Protein AF-A0A951PEY1-F1 (afdb_monomer_lite)

Organism: NCBI:txid2839662

Secondary structure (DSSP, 8-state):
---------PPPHHHHHHHHHHHHHHHHT-TT--HHHHHHH--HHHHHHHHHHTT--HHHHHHHHHHHHHHHHHHHHHHHHHHHTT--SS-PPPPHHHHHHHHHHHSS--HHHHHHHHHHHHHHHHHHHHTT-

Radius of gyration: 16.99 Å; chains: 1; bounding box: 34×57×37 Å

Sequence (133 aa):
MTQDFEAFTIPSTVDQQTAYAVQEGLIQRSSLQSDWAILNGTKPERFRALSQMNQMPAAEAAQSCALLTRYQAVYRPGLLKLRAEGYRGSCPSPTAAQFQQIAQHLGYLSSAEVELMLKHMAQQLREIWQLRK

pLDDT: mean 78.31, std 19.48, range [37.75, 95.88]

Foldseek 3Di:
DDDDPDDPPDPDPVVVVVVVVVLLVVVLPDPPADLQLLLLSDQLVNLLVLCVVVVHDNVVSVVLSVLSVLLNVLQVVVVVVVVVVPDDDHRDDDDLVSLQSSCVVVVPDDSVRSVVSSSVSSVVSVVSSVVVD

Structure (mmCIF, N/CA/C/O backbone):
data_AF-A0A951PEY1-F1
#
_entry.id   AF-A0A951PEY1-F1
#
loop_
_atom_site.group_PDB
_atom_site.id
_atom_site.type_symbol
_atom_site.label_atom_id
_atom_site.label_alt_id
_atom_site.label_comp_id
_atom_site.label_asym_id
_atom_site.label_entity_id
_atom_site.label_seq_id
_atom_site.pdbx_PDB_ins_code
_atom_site.Cartn_x
_atom_site.Cartn_y
_atom_site.Cartn_z
_atom_site.occupancy
_atom_site.B_iso_or_equiv
_atom_site.auth_seq_id
_atom_site.auth_comp_id
_atom_site.auth_asym_id
_atom_site.auth_atom_id
_atom_site.pdbx_PDB_model_num
ATOM 1 N N . MET A 1 1 ? 15.453 -42.321 19.900 1.00 38.44 1 MET A N 1
ATOM 2 C CA . MET A 1 1 ? 15.336 -41.327 18.814 1.00 38.44 1 MET A CA 1
ATOM 3 C C . MET A 1 1 ? 14.508 -40.178 19.353 1.00 38.44 1 MET A C 1
ATOM 5 O O . MET A 1 1 ? 13.288 -40.244 19.331 1.00 38.44 1 MET A O 1
ATOM 9 N N . THR A 1 2 ? 15.173 -39.213 19.974 1.00 39.34 2 THR A N 1
ATOM 10 C CA . THR A 1 2 ? 14.562 -38.030 20.587 1.00 39.34 2 THR A CA 1
ATOM 11 C C . THR A 1 2 ? 14.532 -36.946 19.514 1.00 39.34 2 THR A C 1
ATOM 13 O O . THR A 1 2 ? 15.575 -36.640 18.947 1.00 39.34 2 THR A O 1
ATOM 16 N N . GLN A 1 3 ? 13.347 -36.449 19.157 1.00 42.22 3 GLN A N 1
ATOM 17 C CA . GLN A 1 3 ? 13.217 -35.315 18.243 1.00 42.22 3 GLN A CA 1
ATOM 18 C C . GLN A 1 3 ? 13.519 -34.032 19.015 1.00 42.22 3 GLN A C 1
ATOM 20 O O . GLN A 1 3 ? 12.765 -33.657 19.913 1.00 42.22 3 GLN A O 1
ATOM 25 N N . ASP A 1 4 ? 14.619 -33.381 18.651 1.00 41.31 4 ASP A N 1
ATOM 26 C CA . ASP A 1 4 ? 14.939 -32.025 19.070 1.00 41.31 4 ASP A CA 1
ATOM 27 C C . ASP A 1 4 ? 13.918 -31.060 18.452 1.00 41.31 4 ASP A C 1
ATOM 29 O O . ASP A 1 4 ? 13.870 -30.851 17.239 1.00 41.31 4 ASP A O 1
ATOM 33 N N . PHE A 1 5 ? 13.057 -30.495 19.296 1.00 41.56 5 PHE A N 1
ATOM 34 C CA . PHE A 1 5 ? 12.267 -29.319 18.956 1.00 41.56 5 PHE A CA 1
ATOM 35 C C . PHE A 1 5 ? 13.212 -28.116 18.993 1.00 41.56 5 PHE A C 1
ATOM 37 O O . PHE A 1 5 ? 13.508 -27.587 20.065 1.00 41.56 5 PHE A O 1
ATOM 44 N N . GLU A 1 6 ? 13.707 -27.697 17.827 1.00 39.59 6 GLU A N 1
ATOM 45 C CA . GLU A 1 6 ? 14.405 -26.420 17.703 1.00 39.59 6 GLU A CA 1
ATOM 46 C C . GLU A 1 6 ? 13.494 -25.301 18.215 1.00 39.59 6 GLU A C 1
ATOM 48 O O . GLU A 1 6 ? 12.371 -25.096 17.744 1.00 39.59 6 GLU A O 1
ATOM 53 N N . ALA A 1 7 ? 13.982 -24.605 19.240 1.00 38.78 7 ALA A N 1
ATOM 54 C CA . ALA A 1 7 ? 13.316 -23.476 19.850 1.00 38.78 7 ALA A CA 1
ATOM 55 C C . ALA A 1 7 ? 13.050 -22.409 18.783 1.00 38.78 7 ALA A C 1
ATOM 57 O O . ALA A 1 7 ? 13.971 -21.793 18.244 1.00 38.78 7 ALA A O 1
ATOM 58 N N . PHE A 1 8 ? 11.771 -22.173 18.495 1.00 37.75 8 PHE A N 1
ATOM 59 C CA . PHE A 1 8 ? 11.324 -21.002 17.757 1.00 37.75 8 PHE A CA 1
ATOM 60 C C . PHE A 1 8 ? 11.582 -19.780 18.645 1.00 37.75 8 PHE A C 1
ATOM 62 O O . PHE A 1 8 ? 10.737 -19.375 19.444 1.00 37.75 8 PHE A O 1
ATOM 69 N N . THR A 1 9 ? 12.801 -19.249 18.576 1.00 40.72 9 THR A N 1
ATOM 70 C CA . THR A 1 9 ? 13.216 -18.054 19.306 1.00 40.72 9 THR A CA 1
ATOM 71 C C . THR A 1 9 ? 12.377 -16.882 18.813 1.00 40.72 9 THR A C 1
ATOM 73 O O . THR A 1 9 ? 12.630 -16.314 17.751 1.00 40.72 9 THR A O 1
ATOM 76 N N . ILE A 1 10 ? 11.342 -16.537 19.580 1.00 45.62 10 ILE A N 1
ATOM 77 C CA . ILE A 1 10 ? 10.588 -15.300 19.399 1.00 45.62 10 ILE A CA 1
ATOM 78 C C . ILE A 1 10 ? 11.583 -14.156 19.648 1.00 45.62 10 ILE A C 1
ATOM 80 O O . ILE A 1 10 ? 12.179 -14.116 20.728 1.00 45.62 10 ILE A O 1
ATOM 84 N N . PRO A 1 11 ? 11.820 -13.251 18.681 1.00 42.22 11 PRO A N 1
ATOM 85 C CA . PRO A 1 11 ? 12.757 -12.156 18.878 1.00 42.22 11 PRO A CA 1
ATOM 86 C C . PRO A 1 11 ? 12.313 -11.294 20.063 1.00 42.22 11 PRO A C 1
ATOM 88 O O . PRO A 1 11 ? 11.133 -10.970 20.207 1.00 42.22 11 PRO A O 1
ATOM 91 N N . SER A 1 12 ? 13.280 -10.950 20.914 1.00 50.88 12 SER A N 1
ATOM 92 C CA . SER A 1 12 ? 13.088 -10.151 22.122 1.00 50.88 12 SER A CA 1
ATOM 93 C C . SER A 1 12 ? 12.377 -8.831 21.808 1.00 50.88 12 SER A C 1
ATOM 95 O O . SER A 1 12 ? 12.684 -8.159 20.821 1.00 50.88 12 SER A O 1
ATOM 97 N N . THR A 1 13 ? 11.456 -8.421 22.683 1.00 48.66 13 THR A N 1
ATOM 98 C CA . THR A 1 13 ? 10.695 -7.161 22.607 1.00 48.66 13 THR A CA 1
ATOM 99 C C . THR A 1 13 ? 11.596 -5.935 22.384 1.00 48.66 13 THR A C 1
ATOM 101 O O . THR A 1 13 ? 11.199 -4.981 21.715 1.00 48.66 13 THR A O 1
ATOM 104 N N . VAL A 1 14 ? 12.844 -5.988 22.863 1.00 48.06 14 VAL A N 1
ATOM 105 C CA . VAL A 1 14 ? 13.854 -4.927 22.711 1.00 48.06 14 VAL A CA 1
ATOM 106 C C . VAL A 1 14 ? 14.340 -4.778 21.260 1.00 48.06 14 VAL A C 1
ATOM 108 O O . VAL A 1 14 ? 14.498 -3.652 20.778 1.00 48.06 14 VAL A O 1
ATOM 111 N N . ASP A 1 15 ? 14.501 -5.880 20.520 1.00 49.78 15 ASP A N 1
ATOM 112 C CA . ASP A 1 15 ? 14.899 -5.849 19.102 1.00 49.78 15 ASP A CA 1
ATOM 113 C C . ASP A 1 15 ? 13.774 -5.296 18.225 1.00 49.78 15 ASP A C 1
ATOM 115 O O . ASP A 1 15 ? 14.008 -4.534 17.282 1.00 49.78 15 ASP A O 1
ATOM 119 N N . GLN A 1 16 ? 12.528 -5.617 18.581 1.00 47.72 16 GLN A N 1
ATOM 120 C CA . GLN A 1 16 ? 11.354 -5.053 17.928 1.00 47.72 16 GLN A CA 1
ATOM 121 C C . GLN A 1 16 ? 11.263 -3.542 18.172 1.00 47.72 16 GLN A C 1
ATOM 123 O O . GLN A 1 16 ? 11.146 -2.784 17.211 1.00 47.72 16 GLN A O 1
ATOM 128 N N . GLN A 1 17 ? 11.388 -3.078 19.419 1.00 42.34 17 GLN A N 1
ATOM 129 C CA . GLN A 1 17 ? 11.342 -1.649 19.759 1.00 42.34 17 GLN A CA 1
ATOM 130 C C . GLN A 1 17 ? 12.452 -0.834 19.091 1.00 42.34 17 GLN A C 1
ATOM 132 O O . GLN A 1 17 ? 12.187 0.261 18.593 1.00 42.34 17 GLN A O 1
ATOM 137 N N . THR A 1 18 ? 13.663 -1.382 18.995 1.00 43.25 18 THR A N 1
ATOM 138 C CA . THR A 1 18 ? 14.789 -0.709 18.330 1.00 43.25 18 THR A CA 1
ATOM 139 C C . THR A 1 18 ? 14.582 -0.646 16.814 1.00 43.25 18 THR A C 1
ATOM 141 O O . THR A 1 18 ? 14.761 0.410 16.204 1.00 43.25 18 THR A O 1
ATOM 144 N N . ALA A 1 19 ? 14.103 -1.731 16.192 1.00 48.84 19 ALA A N 1
ATOM 145 C CA . ALA A 1 19 ? 13.731 -1.729 14.777 1.00 48.84 19 ALA A CA 1
ATOM 146 C C . ALA A 1 19 ? 12.578 -0.754 14.482 1.00 48.84 19 ALA A C 1
ATOM 148 O O . ALA A 1 19 ? 12.587 -0.083 13.447 1.00 48.84 19 ALA A O 1
ATOM 149 N N . TYR A 1 20 ? 11.606 -0.638 15.393 1.00 47.91 20 TYR A N 1
ATOM 150 C CA . TYR A 1 20 ? 10.525 0.336 15.288 1.00 47.91 20 TYR A CA 1
ATOM 151 C C . TYR A 1 20 ? 11.049 1.770 15.402 1.00 47.91 20 TYR A C 1
ATOM 153 O O . TYR A 1 20 ? 10.701 2.577 14.545 1.00 47.91 20 TYR A O 1
ATOM 161 N N . ALA A 1 21 ? 11.938 2.073 16.353 1.00 47.78 21 ALA A N 1
ATOM 162 C CA . ALA A 1 21 ? 12.528 3.403 16.541 1.00 47.78 21 ALA A CA 1
ATOM 163 C C . ALA A 1 21 ? 13.393 3.861 15.350 1.00 47.78 21 ALA A C 1
ATOM 165 O O . ALA A 1 21 ? 13.284 5.003 14.902 1.00 47.78 21 ALA A O 1
ATOM 166 N N . VAL A 1 22 ? 14.195 2.967 14.760 1.00 54.81 22 VAL A N 1
ATOM 167 C CA . VAL A 1 22 ? 14.968 3.263 13.535 1.00 54.81 22 VAL A CA 1
ATOM 168 C C . VAL A 1 22 ? 14.035 3.561 12.356 1.00 54.81 22 VAL A C 1
ATOM 170 O O . VAL A 1 22 ? 14.266 4.484 11.572 1.00 54.81 22 VAL A O 1
ATOM 173 N N . GLN A 1 23 ? 12.934 2.816 12.252 1.00 52.16 23 GLN A N 1
ATOM 174 C CA . GLN A 1 23 ? 11.917 3.026 11.227 1.00 52.16 23 GLN A CA 1
ATOM 175 C C . GLN A 1 23 ? 11.063 4.277 11.504 1.00 52.16 23 GLN A C 1
ATOM 177 O O . GLN A 1 23 ? 10.545 4.870 10.563 1.00 52.16 23 GLN A O 1
ATOM 182 N N . GLU A 1 24 ? 10.901 4.707 12.761 1.00 50.81 24 GLU A N 1
ATOM 183 C CA . GLU A 1 24 ? 10.314 6.004 13.128 1.00 50.81 24 GLU A CA 1
ATOM 184 C C . GLU A 1 24 ? 11.227 7.151 12.681 1.00 50.81 24 GLU A C 1
ATOM 186 O O . GLU A 1 24 ? 10.752 8.061 12.012 1.00 50.81 24 GLU A O 1
ATOM 191 N N . GLY A 1 25 ? 12.539 7.070 12.929 1.00 49.34 25 GLY A N 1
ATOM 192 C CA . GLY A 1 25 ? 13.500 8.103 12.520 1.00 49.34 25 GLY A CA 1
ATOM 193 C C . GLY A 1 25 ? 13.637 8.282 10.999 1.00 49.34 25 GLY A C 1
ATOM 194 O O . GLY A 1 25 ? 13.836 9.401 10.522 1.00 49.34 25 GLY A O 1
ATOM 195 N N . LEU A 1 26 ? 13.482 7.204 10.220 1.00 50.69 26 LE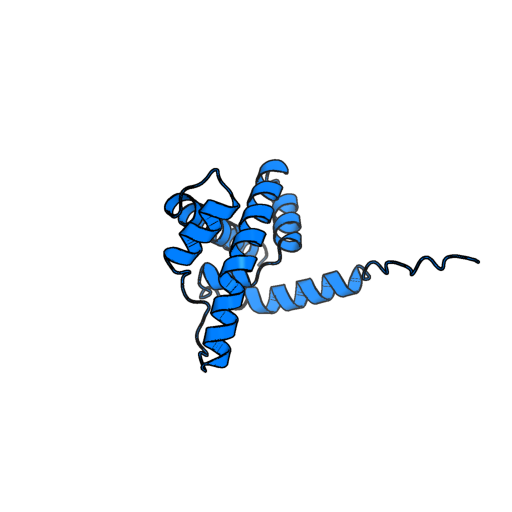U A N 1
ATOM 196 C CA . LEU A 1 26 ? 13.474 7.237 8.747 1.00 50.69 26 LEU A CA 1
ATOM 197 C C . LEU A 1 26 ? 12.177 7.812 8.157 1.00 50.69 26 LEU A C 1
ATOM 199 O O . LEU A 1 26 ? 12.188 8.381 7.066 1.00 50.69 26 LEU A O 1
ATOM 203 N N . ILE A 1 27 ? 11.060 7.667 8.867 1.00 52.41 27 ILE A N 1
ATOM 204 C CA . ILE A 1 27 ? 9.733 8.084 8.402 1.00 52.41 27 ILE A CA 1
ATOM 205 C C . ILE A 1 27 ? 9.384 9.500 8.889 1.00 52.41 27 ILE A C 1
ATOM 207 O O . ILE A 1 27 ? 8.862 10.305 8.120 1.00 52.41 27 ILE A O 1
ATOM 211 N N . GLN A 1 28 ? 9.753 9.860 10.123 1.00 47.56 28 GLN A N 1
ATOM 212 C CA . GLN A 1 28 ? 9.512 11.184 10.714 1.00 47.56 28 GLN A CA 1
ATOM 213 C C . GLN A 1 28 ? 10.271 12.318 10.000 1.00 47.56 28 GLN A C 1
ATOM 215 O O . GLN A 1 28 ? 9.898 13.486 10.130 1.00 47.56 28 GLN A O 1
ATOM 220 N N . ARG A 1 29 ? 11.315 12.000 9.221 1.00 46.25 29 ARG A N 1
ATOM 221 C CA . ARG A 1 29 ? 12.167 12.990 8.542 1.00 46.25 29 ARG A CA 1
ATOM 222 C C . ARG A 1 29 ? 11.653 13.509 7.200 1.00 46.25 29 ARG A C 1
ATOM 224 O O . ARG A 1 29 ? 12.290 14.400 6.648 1.00 46.25 29 ARG A O 1
ATOM 231 N N . SER A 1 30 ? 10.526 13.038 6.661 1.00 43.44 30 SER A N 1
ATOM 232 C CA . SER A 1 30 ? 10.039 13.609 5.399 1.00 43.44 30 SER A CA 1
ATOM 233 C C . SER A 1 30 ? 8.521 13.665 5.292 1.00 43.44 30 SER A C 1
ATOM 235 O O . SER A 1 30 ? 7.869 12.708 4.880 1.00 43.44 30 SER A O 1
ATOM 237 N N . SER A 1 31 ? 7.985 14.866 5.467 1.00 48.88 31 SER A N 1
ATOM 238 C CA . SER A 1 31 ? 6.710 15.306 4.886 1.00 48.88 31 SER A CA 1
ATOM 239 C C . SER A 1 31 ? 6.669 15.231 3.341 1.00 48.88 31 SER A C 1
ATOM 241 O O . SER A 1 31 ? 5.678 15.624 2.741 1.00 48.88 31 SER A O 1
ATOM 243 N N . LEU A 1 32 ? 7.725 14.713 2.696 1.00 59.03 32 LEU A N 1
ATOM 244 C CA . LEU A 1 32 ? 7.914 14.593 1.245 1.00 59.03 32 LEU A CA 1
ATOM 245 C C . LEU A 1 32 ? 7.874 13.139 0.729 1.00 59.03 32 LEU A C 1
ATOM 247 O O . LEU A 1 32 ? 8.166 12.893 -0.441 1.00 59.03 32 LEU A O 1
ATOM 251 N N . GLN A 1 33 ? 7.563 12.151 1.574 1.00 72.56 33 GLN A N 1
ATOM 252 C CA . GLN A 1 33 ? 7.480 10.759 1.123 1.00 72.56 33 GLN A CA 1
ATOM 253 C C . GLN A 1 33 ? 6.206 10.511 0.294 1.00 72.56 33 GLN A C 1
ATOM 255 O O . GLN A 1 33 ? 5.089 10.824 0.722 1.00 72.56 33 GLN A O 1
ATOM 260 N N . SER A 1 34 ? 6.383 9.910 -0.889 1.00 87.56 34 SER A N 1
ATOM 261 C CA . SER A 1 34 ? 5.274 9.446 -1.732 1.00 87.56 34 SER A CA 1
ATOM 262 C C . SER A 1 34 ? 4.434 8.397 -0.996 1.00 87.56 34 SER A C 1
ATOM 264 O O . SER A 1 34 ? 4.954 7.694 -0.125 1.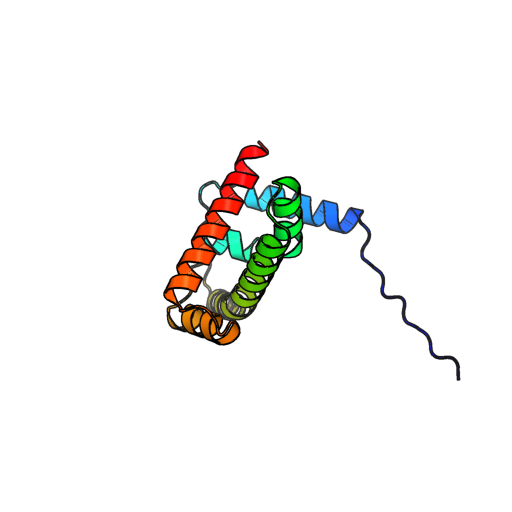00 87.56 34 SER A O 1
ATOM 266 N N . ASP A 1 35 ? 3.157 8.246 -1.370 1.00 90.56 35 ASP A N 1
ATOM 267 C CA . ASP A 1 35 ? 2.267 7.204 -0.816 1.00 90.56 35 ASP A CA 1
ATOM 268 C C . ASP A 1 35 ? 2.950 5.829 -0.840 1.00 90.56 35 ASP A C 1
ATOM 270 O O . ASP A 1 35 ? 2.948 5.071 0.127 1.00 90.56 35 ASP A O 1
ATOM 274 N N . TRP A 1 36 ? 3.641 5.549 -1.940 1.00 91.81 36 TRP A N 1
ATOM 275 C CA . TRP A 1 36 ? 4.316 4.284 -2.191 1.00 91.81 36 TRP A CA 1
ATOM 276 C C . TRP A 1 36 ? 5.526 4.067 -1.289 1.00 91.81 36 TRP A C 1
ATOM 278 O O . TRP A 1 36 ? 5.762 2.939 -0.854 1.00 91.81 36 TRP A O 1
ATOM 288 N N . ALA A 1 37 ? 6.273 5.128 -0.969 1.00 88.19 37 ALA A N 1
ATOM 289 C CA . ALA A 1 37 ? 7.386 5.056 -0.029 1.00 88.19 37 ALA A CA 1
ATOM 290 C C . ALA A 1 37 ? 6.890 4.765 1.392 1.00 88.19 37 ALA A C 1
ATOM 292 O O . ALA A 1 37 ? 7.458 3.907 2.067 1.00 88.19 37 ALA A O 1
ATOM 293 N N . ILE A 1 38 ? 5.784 5.396 1.795 1.00 89.50 38 ILE A N 1
ATOM 294 C CA . ILE A 1 38 ? 5.123 5.169 3.087 1.00 89.50 38 ILE A CA 1
ATOM 295 C C . ILE A 1 38 ? 4.663 3.718 3.208 1.00 89.50 38 ILE A C 1
ATOM 297 O O . ILE A 1 38 ? 5.029 3.020 4.157 1.00 89.50 38 ILE A O 1
ATOM 301 N N . LEU A 1 39 ? 3.909 3.231 2.222 1.00 91.81 39 LEU A N 1
ATOM 302 C CA . LEU A 1 39 ? 3.386 1.866 2.221 1.00 91.81 39 LEU A CA 1
ATOM 303 C C . LEU A 1 39 ? 4.513 0.831 2.153 1.00 91.81 39 LEU A C 1
ATOM 305 O O . LEU A 1 39 ? 4.487 -0.169 2.864 1.00 91.81 39 LEU A O 1
ATOM 309 N N . ASN A 1 40 ? 5.540 1.058 1.331 1.00 90.19 40 ASN A N 1
ATOM 310 C CA . ASN A 1 40 ? 6.669 0.136 1.225 1.00 90.19 40 ASN A CA 1
ATOM 311 C C . ASN A 1 40 ? 7.558 0.146 2.481 1.00 90.19 40 ASN A C 1
ATOM 313 O O . ASN A 1 40 ? 8.132 -0.884 2.841 1.00 90.19 40 ASN A O 1
ATOM 317 N N . GLY A 1 41 ? 7.664 1.297 3.145 1.00 87.12 41 GLY A N 1
ATOM 318 C CA . GLY A 1 41 ? 8.386 1.478 4.399 1.00 87.12 41 GLY A CA 1
ATOM 319 C C . GLY A 1 41 ? 7.617 1.004 5.629 1.00 87.12 41 GLY A C 1
ATOM 320 O O . GLY A 1 41 ? 8.210 0.908 6.698 1.00 87.12 41 GLY A O 1
ATOM 321 N N . THR A 1 42 ? 6.328 0.677 5.515 1.00 89.38 42 THR A N 1
ATOM 322 C CA . THR A 1 42 ? 5.495 0.248 6.646 1.00 89.38 42 THR A CA 1
ATOM 323 C C . THR A 1 42 ? 5.426 -1.272 6.733 1.00 89.38 42 THR A C 1
ATOM 325 O O . THR A 1 42 ? 5.097 -1.952 5.766 1.00 89.38 42 THR A O 1
ATOM 328 N N . LYS A 1 43 ? 5.718 -1.838 7.908 1.00 88.88 43 LYS A N 1
ATOM 329 C CA . LYS A 1 43 ? 5.513 -3.275 8.161 1.00 88.88 43 LYS A CA 1
ATOM 330 C C . LYS A 1 43 ? 4.041 -3.526 8.529 1.00 88.88 43 LYS A C 1
ATOM 332 O O . LYS A 1 43 ? 3.510 -2.731 9.306 1.00 88.88 43 LYS A O 1
ATOM 337 N N . PRO A 1 44 ? 3.399 -4.621 8.077 1.00 88.50 44 PRO A N 1
ATOM 338 C CA . PRO A 1 44 ? 2.021 -4.948 8.469 1.00 88.50 44 PRO A CA 1
ATOM 339 C C . PRO A 1 44 ? 1.808 -5.017 9.989 1.00 88.50 44 PRO A C 1
ATOM 341 O O . PRO A 1 44 ? 0.810 -4.523 10.500 1.00 88.50 44 PRO A O 1
ATOM 344 N N . GLU A 1 45 ? 2.777 -5.546 10.738 1.00 86.25 45 GLU A N 1
ATOM 345 C CA . GLU A 1 45 ? 2.736 -5.569 12.210 1.00 86.25 45 GLU A CA 1
ATOM 346 C C . GLU A 1 45 ? 2.696 -4.161 12.812 1.00 86.25 45 GLU A C 1
ATOM 348 O O . GLU A 1 45 ? 1.911 -3.891 13.721 1.00 86.25 45 GLU A O 1
ATOM 353 N N . ARG A 1 46 ? 3.485 -3.235 12.247 1.00 84.62 46 ARG A N 1
ATOM 354 C CA . ARG A 1 46 ? 3.482 -1.830 12.662 1.00 84.62 46 ARG A CA 1
ATOM 355 C C . ARG A 1 46 ? 2.149 -1.172 12.348 1.00 84.62 46 ARG A C 1
ATOM 357 O O . ARG A 1 46 ? 1.620 -0.471 13.199 1.00 84.62 46 ARG A O 1
ATOM 364 N N . PHE A 1 47 ? 1.612 -1.404 11.150 1.00 86.75 47 PHE A N 1
ATOM 365 C CA . PHE A 1 47 ? 0.294 -0.898 10.776 1.00 86.75 47 PHE A CA 1
ATOM 366 C C . PHE A 1 47 ? -0.758 -1.368 11.785 1.00 86.75 47 PHE A C 1
ATOM 368 O O . PHE A 1 47 ? -1.457 -0.542 12.353 1.00 86.75 47 PHE A O 1
ATOM 375 N N . ARG A 1 48 ? -0.786 -2.666 12.116 1.00 87.06 48 ARG A N 1
ATOM 376 C CA . ARG A 1 48 ? -1.706 -3.223 13.118 1.00 87.06 48 ARG A CA 1
ATOM 377 C C . ARG A 1 48 ? -1.569 -2.552 14.486 1.00 87.06 48 ARG A C 1
ATOM 379 O O . ARG A 1 48 ? -2.583 -2.182 15.070 1.00 87.06 48 ARG A O 1
ATOM 386 N N . ALA A 1 49 ? -0.346 -2.386 14.986 1.00 84.94 49 ALA A N 1
ATOM 387 C CA . ALA A 1 49 ? -0.104 -1.732 16.272 1.00 84.94 49 ALA A CA 1
ATOM 388 C C . ALA A 1 49 ? -0.575 -0.266 16.263 1.00 84.94 49 ALA A C 1
ATOM 390 O O . ALA A 1 49 ? -1.239 0.186 17.192 1.00 84.94 49 ALA A O 1
ATOM 391 N N . LEU A 1 50 ? -0.290 0.467 15.182 1.00 82.56 50 LEU A N 1
ATOM 392 C CA . LEU A 1 50 ? -0.755 1.841 14.998 1.00 82.56 50 LEU A CA 1
ATOM 393 C C . LEU A 1 50 ? -2.285 1.912 14.924 1.00 82.56 50 LEU A C 1
ATOM 395 O O . LEU A 1 50 ? -2.883 2.749 15.592 1.00 82.56 50 LEU A O 1
ATOM 399 N N . SER A 1 51 ? -2.926 1.020 14.176 1.00 84.44 51 SER A N 1
ATOM 400 C CA . SER A 1 51 ? -4.384 0.931 14.079 1.00 84.44 51 SER A CA 1
ATOM 401 C C . SER A 1 51 ? -5.041 0.661 15.433 1.00 84.44 51 SER A C 1
ATOM 403 O O . SER A 1 51 ? -6.014 1.324 15.776 1.00 84.44 51 SER A O 1
ATOM 405 N N . GLN A 1 52 ? -4.482 -0.250 16.237 1.00 83.50 52 GLN A N 1
ATOM 406 C CA . GLN A 1 52 ? -4.979 -0.539 17.589 1.00 83.50 52 GLN A CA 1
ATOM 407 C C . GLN A 1 52 ? -4.900 0.688 18.502 1.00 83.50 52 GLN A C 1
ATOM 409 O O . GLN A 1 52 ? -5.856 0.996 19.209 1.00 83.50 52 GLN A O 1
ATOM 414 N N . MET A 1 53 ? -3.784 1.421 18.458 1.00 82.00 53 MET A N 1
ATOM 415 C CA . MET A 1 53 ? -3.602 2.629 19.269 1.00 82.00 53 MET A CA 1
ATOM 416 C C . MET A 1 53 ? -4.551 3.768 18.873 1.00 82.00 53 MET A C 1
ATOM 418 O O . MET A 1 53 ? -4.885 4.592 19.717 1.00 82.00 53 MET A O 1
ATOM 422 N N . ASN A 1 54 ? -5.005 3.801 17.618 1.00 81.25 54 ASN A N 1
ATOM 423 C CA . ASN A 1 54 ? -5.955 4.793 17.109 1.00 81.25 54 ASN A CA 1
ATOM 424 C C . ASN A 1 54 ? -7.405 4.278 17.079 1.00 81.25 54 ASN A C 1
ATOM 426 O O . ASN A 1 54 ? -8.229 4.825 16.356 1.00 81.25 54 ASN A O 1
ATOM 430 N N . GLN A 1 55 ? -7.718 3.225 17.847 1.00 84.69 55 GLN A N 1
ATOM 431 C CA . GLN A 1 55 ? -9.071 2.663 17.988 1.00 84.69 55 GLN A CA 1
ATOM 432 C C . GLN A 1 55 ? -9.722 2.218 16.666 1.00 84.69 55 GLN A C 1
ATOM 434 O O . GLN A 1 55 ? -10.945 2.127 16.562 1.00 84.69 55 GLN A O 1
ATOM 439 N N . MET A 1 56 ? -8.916 1.898 15.653 1.00 84.88 56 MET A N 1
ATOM 440 C CA . MET A 1 56 ? -9.422 1.384 14.387 1.00 84.88 56 MET A CA 1
ATOM 441 C C . MET A 1 56 ? -10.008 -0.024 14.592 1.00 84.88 56 MET A C 1
ATOM 443 O O . MET A 1 56 ? -9.392 -0.840 15.294 1.00 84.88 56 MET A O 1
ATOM 447 N N . PRO A 1 57 ? -11.155 -0.359 13.974 1.00 89.50 57 PRO A N 1
ATOM 448 C CA . PRO A 1 57 ? -11.759 -1.679 14.105 1.00 89.50 57 PRO A CA 1
ATOM 449 C C . PRO A 1 57 ? -10.782 -2.804 13.739 1.00 89.50 57 PRO A C 1
ATOM 451 O O . PRO A 1 57 ? -10.113 -2.765 12.706 1.00 89.50 57 PRO A O 1
ATOM 454 N N . ALA A 1 58 ? -10.727 -3.858 14.559 1.00 86.12 58 ALA A N 1
ATOM 455 C CA . ALA A 1 58 ? -9.782 -4.961 14.359 1.00 86.12 58 ALA A CA 1
ATOM 456 C C . ALA A 1 58 ? -9.953 -5.664 12.998 1.00 86.12 58 ALA A C 1
ATOM 458 O O . ALA A 1 58 ? -8.966 -6.076 12.386 1.00 86.12 58 ALA A O 1
ATOM 459 N N . ALA A 1 59 ? -11.193 -5.769 12.509 1.00 87.50 59 ALA A N 1
ATOM 460 C CA . ALA A 1 59 ? -11.497 -6.332 11.195 1.00 87.50 59 ALA A CA 1
ATOM 461 C C . ALA A 1 59 ? -10.915 -5.476 10.057 1.00 87.50 59 ALA A C 1
ATOM 463 O O . ALA A 1 59 ? -10.278 -6.009 9.150 1.00 87.50 59 ALA A O 1
ATOM 464 N N . GLU A 1 60 ? -11.058 -4.154 10.145 1.00 87.25 60 GLU A N 1
ATOM 465 C CA . GLU A 1 60 ? -10.495 -3.207 9.179 1.00 87.25 60 GLU A CA 1
ATOM 466 C C . GLU A 1 60 ? -8.960 -3.231 9.222 1.00 87.25 60 GLU A C 1
ATOM 468 O O . GLU A 1 60 ? -8.301 -3.304 8.188 1.00 87.25 60 GLU A O 1
ATOM 473 N N . ALA A 1 61 ? -8.368 -3.297 10.420 1.00 87.44 61 ALA A N 1
ATOM 474 C CA . ALA A 1 61 ? -6.922 -3.446 10.583 1.00 87.44 61 ALA A CA 1
ATOM 475 C C . ALA A 1 61 ? -6.396 -4.735 9.942 1.00 87.44 61 ALA A C 1
ATOM 477 O O . ALA A 1 61 ? -5.340 -4.732 9.307 1.00 87.44 61 ALA A O 1
ATOM 478 N N . ALA A 1 62 ? -7.129 -5.840 10.080 1.00 89.94 62 ALA A N 1
ATOM 479 C CA . ALA A 1 62 ? -6.771 -7.105 9.455 1.00 89.94 62 ALA A CA 1
ATOM 480 C C . ALA A 1 62 ? -6.849 -7.031 7.921 1.00 89.94 62 ALA A C 1
ATOM 482 O O . ALA A 1 62 ? -5.905 -7.461 7.252 1.00 89.94 62 ALA A O 1
ATOM 483 N N . GLN A 1 63 ? -7.921 -6.450 7.374 1.00 89.69 63 GLN A N 1
ATOM 484 C CA . GLN A 1 63 ? -8.094 -6.258 5.930 1.00 89.69 63 GLN A CA 1
ATOM 485 C C . GLN A 1 63 ? -6.990 -5.372 5.343 1.00 89.69 63 GLN A C 1
ATOM 487 O O . GLN A 1 63 ? -6.345 -5.755 4.367 1.00 89.69 63 GLN A O 1
ATOM 492 N N . SER A 1 64 ? -6.695 -4.244 5.984 1.00 90.44 64 SER A N 1
ATOM 493 C CA . SER A 1 64 ? -5.626 -3.334 5.571 1.00 90.44 64 SER A CA 1
ATOM 494 C C . SER A 1 64 ? -4.245 -3.995 5.651 1.00 90.44 64 SER A C 1
ATOM 496 O O . SER A 1 64 ? -3.449 -3.885 4.720 1.00 90.44 64 SER A O 1
ATOM 498 N N . CYS A 1 65 ? -3.957 -4.784 6.692 1.00 92.12 65 CYS A N 1
ATOM 499 C CA . CYS A 1 65 ? -2.720 -5.573 6.755 1.00 92.12 65 CYS A CA 1
ATOM 500 C C . CYS A 1 65 ? -2.611 -6.607 5.623 1.00 92.12 65 CYS A C 1
ATOM 502 O O . CYS A 1 65 ? -1.520 -6.807 5.076 1.00 92.12 65 CYS A O 1
ATOM 504 N N . ALA A 1 66 ? -3.718 -7.266 5.268 1.00 92.25 66 ALA A N 1
ATOM 505 C CA . ALA A 1 66 ? -3.752 -8.211 4.158 1.00 92.25 66 ALA A CA 1
ATOM 506 C C . ALA A 1 66 ? -3.491 -7.496 2.823 1.00 92.25 66 ALA A C 1
ATOM 508 O O . ALA A 1 66 ? -2.616 -7.924 2.066 1.00 92.25 66 ALA A O 1
ATOM 509 N N . LEU A 1 67 ? -4.164 -6.366 2.578 1.00 93.81 67 LEU A N 1
ATOM 510 C CA . LEU A 1 67 ? -3.952 -5.523 1.401 1.00 93.81 67 LEU A CA 1
ATOM 511 C C . LEU A 1 67 ? -2.492 -5.057 1.298 1.00 93.81 67 LEU A C 1
ATOM 513 O O . LEU A 1 67 ? -1.861 -5.239 0.256 1.00 93.81 67 LEU A O 1
ATOM 517 N N . LEU A 1 68 ? -1.917 -4.546 2.392 1.00 94.69 68 LEU A N 1
ATOM 518 C CA . LEU A 1 68 ? -0.522 -4.101 2.442 1.00 94.69 68 LEU A CA 1
ATOM 519 C C . LEU A 1 68 ? 0.454 -5.233 2.109 1.00 94.69 68 LEU A C 1
ATOM 521 O O . LEU A 1 68 ? 1.392 -5.042 1.335 1.00 94.69 68 LEU A O 1
ATOM 525 N N . THR A 1 69 ? 0.214 -6.423 2.660 1.00 94.38 69 THR A N 1
ATOM 526 C CA . THR A 1 69 ? 1.036 -7.610 2.398 1.00 94.38 69 THR A CA 1
ATOM 527 C C . THR A 1 69 ? 0.999 -7.991 0.918 1.00 94.38 69 THR A C 1
ATOM 529 O O . THR A 1 69 ? 2.048 -8.217 0.310 1.00 94.38 69 THR A O 1
ATOM 532 N N . ARG A 1 70 ? -0.193 -8.024 0.304 1.00 94.88 70 ARG A N 1
ATOM 533 C CA . ARG A 1 70 ? -0.350 -8.351 -1.124 1.00 94.88 70 ARG A CA 1
ATOM 534 C C . ARG A 1 70 ? 0.294 -7.303 -2.024 1.00 94.88 70 ARG A C 1
ATOM 536 O O . ARG A 1 70 ? 1.010 -7.669 -2.954 1.00 94.88 70 ARG A O 1
ATOM 543 N N . TYR A 1 71 ? 0.102 -6.026 -1.708 1.00 95.88 71 TYR A N 1
ATOM 544 C CA . TYR A 1 71 ? 0.762 -4.919 -2.390 1.00 95.88 71 TYR A CA 1
ATOM 545 C C . TYR A 1 71 ? 2.288 -5.073 -2.369 1.00 95.88 71 TYR A C 1
ATOM 547 O O . TYR A 1 71 ? 2.925 -5.055 -3.422 1.00 95.88 71 TYR A O 1
ATOM 555 N N . GLN A 1 72 ? 2.885 -5.289 -1.194 1.00 94.50 72 GLN A N 1
ATOM 556 C CA . GLN A 1 72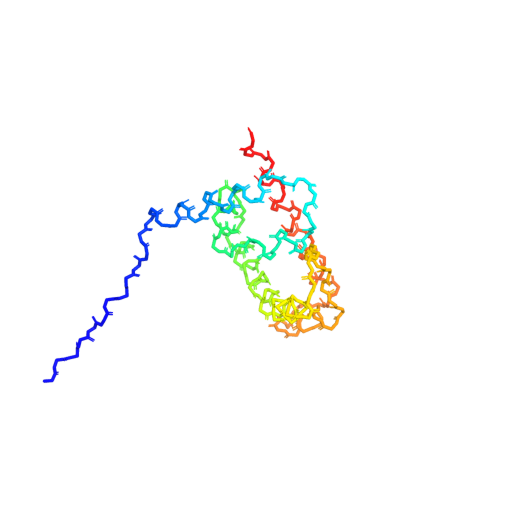 ? 4.340 -5.400 -1.057 1.00 94.50 72 GLN A CA 1
ATOM 557 C C . GLN A 1 72 ? 4.907 -6.615 -1.795 1.00 94.50 72 GLN A C 1
ATOM 559 O O . GLN A 1 72 ? 5.982 -6.507 -2.386 1.00 94.50 72 GLN A O 1
ATOM 564 N N . ALA A 1 73 ? 4.185 -7.739 -1.802 1.00 94.88 73 ALA A N 1
ATOM 565 C CA . ALA A 1 73 ? 4.587 -8.944 -2.523 1.00 94.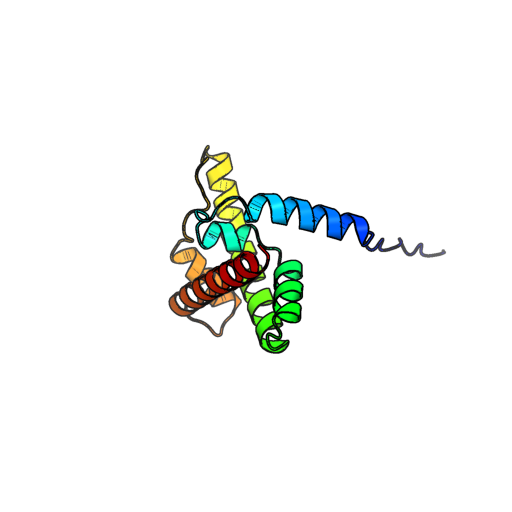88 73 ALA A CA 1
ATOM 566 C C . ALA A 1 73 ? 4.676 -8.723 -4.044 1.00 94.88 73 ALA A C 1
ATOM 568 O O . ALA A 1 73 ? 5.571 -9.265 -4.686 1.00 94.88 73 ALA A O 1
ATOM 569 N N . VAL A 1 74 ? 3.787 -7.903 -4.614 1.00 95.19 74 VAL A N 1
ATOM 570 C CA . VAL A 1 74 ? 3.774 -7.583 -6.053 1.00 95.19 74 VAL A CA 1
ATOM 571 C C . VAL A 1 74 ? 4.735 -6.439 -6.396 1.00 95.19 74 VAL A C 1
ATOM 573 O O . VAL A 1 74 ? 5.443 -6.481 -7.404 1.00 95.19 74 VAL A O 1
ATOM 576 N N . TYR A 1 75 ? 4.784 -5.405 -5.559 1.00 94.88 75 TYR A N 1
ATOM 577 C CA . TYR A 1 75 ? 5.519 -4.176 -5.847 1.00 94.88 75 TYR A CA 1
ATOM 578 C C . TYR A 1 75 ? 7.033 -4.306 -5.628 1.00 94.88 75 TYR A C 1
ATOM 580 O O . TYR A 1 75 ? 7.828 -3.884 -6.475 1.00 94.88 75 TYR A O 1
ATOM 588 N N . ARG A 1 76 ? 7.458 -4.908 -4.506 1.00 93.06 76 ARG A N 1
ATOM 589 C CA . ARG A 1 76 ? 8.878 -4.953 -4.110 1.00 93.06 76 ARG A CA 1
ATOM 590 C C . ARG A 1 76 ? 9.789 -5.651 -5.122 1.00 93.06 76 ARG A C 1
ATOM 592 O O . ARG A 1 76 ? 10.867 -5.107 -5.358 1.00 93.06 76 ARG A O 1
ATOM 599 N N . PRO A 1 77 ? 9.408 -6.780 -5.752 1.00 94.06 77 PRO A N 1
ATOM 600 C CA . PRO A 1 77 ? 10.247 -7.401 -6.775 1.00 94.06 77 PRO A CA 1
ATOM 601 C C . PRO A 1 77 ? 10.567 -6.451 -7.935 1.00 94.06 77 PRO A C 1
ATOM 603 O O . PRO A 1 77 ? 11.713 -6.387 -8.374 1.00 94.06 77 PRO A O 1
ATOM 606 N N . GLY A 1 78 ? 9.586 -5.664 -8.392 1.00 91.00 78 GLY A N 1
ATOM 607 C CA . GLY A 1 78 ? 9.792 -4.655 -9.434 1.00 91.00 78 GLY A CA 1
ATOM 608 C C . GLY A 1 78 ? 10.732 -3.537 -8.984 1.00 91.00 78 GLY A C 1
ATOM 609 O O . GLY A 1 78 ? 11.654 -3.170 -9.707 1.00 91.00 78 GLY A O 1
ATOM 610 N N . LEU A 1 79 ? 10.569 -3.054 -7.750 1.00 91.25 79 LEU A N 1
ATOM 611 C CA . LEU A 1 79 ? 11.453 -2.028 -7.193 1.00 91.25 79 LEU A CA 1
ATOM 612 C C . LEU A 1 79 ? 12.905 -2.511 -7.054 1.00 91.25 79 LEU A C 1
ATOM 614 O O . LEU A 1 79 ? 13.835 -1.743 -7.296 1.00 91.25 79 LEU A O 1
ATOM 618 N N . LEU A 1 80 ? 13.111 -3.770 -6.660 1.00 92.00 80 LEU A N 1
ATOM 619 C CA . LEU A 1 80 ? 14.443 -4.368 -6.565 1.00 92.00 80 LEU A CA 1
ATOM 620 C C . LEU A 1 80 ? 15.113 -4.464 -7.939 1.00 92.00 80 LEU A C 1
ATOM 622 O O . LEU A 1 80 ? 16.288 -4.117 -8.048 1.00 92.00 80 LEU A O 1
ATOM 626 N N . LYS A 1 81 ? 14.363 -4.852 -8.980 1.00 93.50 81 LYS A N 1
ATOM 627 C CA . LYS A 1 81 ? 14.857 -4.857 -10.367 1.00 93.50 81 LYS A CA 1
ATOM 628 C C . LYS A 1 81 ? 15.290 -3.461 -10.816 1.00 93.50 81 LYS A C 1
ATOM 630 O O . LYS A 1 81 ? 16.440 -3.290 -11.200 1.00 93.50 81 LYS A O 1
ATOM 635 N N . LEU A 1 82 ? 14.438 -2.448 -10.632 1.00 90.06 82 LEU A N 1
ATOM 636 C CA . LEU A 1 82 ? 14.781 -1.057 -10.962 1.00 90.06 82 LEU A CA 1
ATOM 637 C C . LEU A 1 82 ? 16.059 -0.592 -10.248 1.00 90.06 82 LEU A C 1
ATOM 639 O O . LEU A 1 82 ? 16.910 0.072 -10.835 1.00 90.06 82 LEU A O 1
ATOM 643 N N . ARG A 1 83 ? 16.225 -0.941 -8.966 1.00 92.25 83 ARG A N 1
ATOM 644 C CA . ARG A 1 83 ? 17.431 -0.582 -8.199 1.00 92.25 83 ARG A CA 1
ATOM 645 C C . ARG A 1 83 ? 18.688 -1.278 -8.715 1.00 92.25 83 ARG A C 1
ATOM 647 O O . ARG A 1 83 ? 19.747 -0.645 -8.728 1.00 92.25 83 ARG A O 1
ATOM 654 N N . ALA A 1 84 ? 18.570 -2.541 -9.126 1.00 93.06 84 ALA A N 1
ATOM 655 C CA . ALA A 1 84 ? 19.654 -3.292 -9.755 1.00 93.06 84 ALA A CA 1
ATOM 656 C C . ALA A 1 84 ? 20.063 -2.674 -11.103 1.00 93.06 84 ALA A C 1
ATOM 658 O O . ALA A 1 84 ? 21.247 -2.618 -11.410 1.00 93.06 84 ALA A O 1
ATOM 659 N N . GLU A 1 85 ? 19.105 -2.109 -11.841 1.00 94.00 85 GLU A N 1
ATOM 660 C CA . GLU A 1 85 ? 19.320 -1.351 -13.086 1.00 94.00 85 GLU A CA 1
ATOM 661 C C . GLU A 1 85 ? 19.871 0.072 -12.856 1.00 94.00 85 GLU A C 1
ATOM 663 O O . GLU A 1 85 ? 20.091 0.823 -13.802 1.00 94.00 85 GLU A O 1
ATOM 668 N N . GLY A 1 86 ? 20.126 0.460 -11.601 1.00 90.88 86 GLY A N 1
ATOM 669 C CA . GLY A 1 86 ? 20.747 1.741 -11.260 1.00 90.88 86 GLY A CA 1
ATOM 670 C C . GLY A 1 86 ? 19.777 2.829 -10.799 1.00 90.88 86 GLY A C 1
ATOM 671 O O . GLY A 1 86 ? 20.222 3.931 -10.485 1.00 90.88 86 GLY A O 1
ATOM 672 N N . TYR A 1 87 ? 18.478 2.546 -10.666 1.00 88.94 87 TYR A N 1
ATOM 673 C CA . TYR A 1 87 ? 17.526 3.510 -10.113 1.00 88.94 87 TYR A CA 1
ATOM 674 C C . TYR A 1 87 ? 17.904 3.913 -8.676 1.00 88.94 87 TYR A C 1
ATOM 676 O O . TYR A 1 87 ? 18.195 3.067 -7.821 1.00 88.94 87 TYR A O 1
ATOM 684 N N . ARG A 1 88 ? 17.899 5.223 -8.400 1.00 83.00 88 ARG A N 1
ATOM 685 C CA . ARG A 1 88 ? 18.194 5.820 -7.079 1.00 83.00 88 ARG A CA 1
ATOM 686 C C . ARG A 1 88 ? 17.093 6.759 -6.573 1.00 83.00 88 ARG A C 1
ATOM 688 O O . ARG A 1 88 ? 17.269 7.396 -5.540 1.00 83.00 88 ARG A O 1
ATOM 695 N N . GLY A 1 89 ? 15.977 6.858 -7.294 1.00 81.25 89 GLY A N 1
ATOM 696 C CA . GLY A 1 89 ? 14.860 7.720 -6.917 1.00 81.25 89 GLY A CA 1
ATOM 697 C C . GLY A 1 89 ? 14.001 7.162 -5.776 1.00 81.25 89 GLY A C 1
ATOM 698 O O . GLY A 1 89 ? 14.232 6.066 -5.256 1.00 81.25 89 GLY A O 1
ATOM 699 N N . SER A 1 90 ? 12.983 7.942 -5.399 1.00 82.81 90 SER A N 1
ATOM 700 C CA . SER A 1 90 ? 11.946 7.534 -4.439 1.00 82.81 90 SER A CA 1
ATOM 701 C C . SER A 1 90 ? 11.104 6.368 -4.976 1.00 82.81 90 SER A C 1
ATOM 703 O O . SER A 1 90 ? 11.181 6.035 -6.147 1.00 82.81 90 SER A O 1
ATOM 705 N N . CYS A 1 91 ? 10.279 5.729 -4.146 1.00 87.38 91 CYS A N 1
ATOM 706 C CA . CYS A 1 91 ? 9.404 4.643 -4.602 1.00 87.38 91 CYS A CA 1
ATOM 707 C C . CYS A 1 91 ? 8.425 5.161 -5.689 1.00 87.38 91 CYS A C 1
ATOM 709 O O . CYS A 1 91 ? 7.571 5.996 -5.355 1.00 87.38 91 CYS A O 1
ATOM 711 N N . PRO A 1 92 ? 8.536 4.711 -6.962 1.00 89.25 92 PRO A N 1
ATOM 712 C CA . PRO A 1 92 ? 7.631 5.119 -8.035 1.00 89.25 92 PRO A CA 1
ATOM 713 C C . PRO A 1 92 ? 6.235 4.524 -7.840 1.00 89.25 92 PRO A C 1
ATOM 715 O O . PRO A 1 92 ? 6.062 3.562 -7.089 1.00 89.25 92 PRO A O 1
ATOM 718 N N . SER A 1 93 ? 5.244 5.064 -8.547 1.00 90.94 93 SER A N 1
ATOM 719 C CA . SER A 1 93 ? 3.900 4.481 -8.553 1.00 90.94 93 SER A CA 1
ATOM 720 C C . SER A 1 93 ? 3.912 3.050 -9.092 1.00 90.94 93 SER A C 1
ATOM 722 O O . SER A 1 93 ? 4.618 2.793 -10.071 1.00 90.94 93 SER A O 1
ATOM 724 N N . PRO A 1 94 ? 3.135 2.123 -8.501 1.00 93.88 94 PRO A N 1
ATOM 725 C CA . PRO A 1 94 ? 2.881 0.828 -9.108 1.00 93.88 94 PRO A CA 1
ATOM 726 C C . PRO A 1 94 ? 2.302 0.996 -10.509 1.00 93.88 94 PRO A C 1
ATOM 728 O O . PRO A 1 94 ? 1.586 1.961 -10.795 1.00 93.88 94 PRO A O 1
ATOM 731 N N . THR A 1 95 ? 2.619 0.053 -11.388 1.00 93.81 95 THR A N 1
ATOM 732 C CA . THR A 1 95 ? 2.072 0.044 -12.746 1.00 93.81 95 THR A CA 1
ATOM 733 C C . THR A 1 95 ? 0.626 -0.456 -12.747 1.00 93.81 95 THR A C 1
ATOM 735 O O . THR A 1 95 ? 0.205 -1.179 -11.842 1.00 93.81 95 THR A O 1
ATOM 738 N N . ALA A 1 96 ? -0.131 -0.144 -13.804 1.00 92.62 96 ALA A N 1
ATOM 739 C CA . ALA A 1 96 ? -1.491 -0.666 -13.979 1.00 92.62 96 ALA A CA 1
ATOM 740 C C . ALA A 1 96 ? -1.542 -2.206 -13.894 1.00 92.62 96 ALA A C 1
ATOM 742 O O . ALA A 1 96 ? -2.437 -2.766 -13.262 1.00 92.62 96 ALA A O 1
ATOM 743 N N . ALA A 1 97 ? -0.531 -2.885 -14.448 1.00 94.19 97 ALA A N 1
ATOM 744 C CA . ALA A 1 97 ? -0.398 -4.337 -14.364 1.00 94.19 97 ALA A CA 1
ATOM 745 C C . ALA A 1 97 ? -0.187 -4.824 -12.920 1.00 94.19 97 ALA A C 1
ATOM 747 O O . ALA A 1 97 ? -0.761 -5.834 -12.521 1.00 94.19 97 ALA A O 1
ATOM 748 N N . GLN A 1 98 ? 0.589 -4.095 -12.109 1.00 93.88 98 GLN A N 1
ATOM 749 C CA . GLN A 1 98 ? 0.767 -4.425 -10.693 1.00 93.88 98 GLN A CA 1
ATOM 750 C C . GLN A 1 98 ? -0.530 -4.234 -9.901 1.00 93.88 98 GLN A C 1
ATOM 752 O O . GLN A 1 98 ? -0.875 -5.103 -9.104 1.00 93.88 98 GLN A O 1
ATOM 757 N N . PHE A 1 99 ? -1.287 -3.158 -10.140 1.00 95.12 99 PHE A N 1
ATOM 758 C CA . PHE A 1 99 ? -2.602 -2.986 -9.509 1.00 95.12 99 PHE A CA 1
ATOM 759 C C . PHE A 1 99 ? -3.574 -4.098 -9.899 1.00 95.12 99 PHE A C 1
ATOM 761 O O . PHE A 1 99 ? -4.263 -4.641 -9.037 1.00 95.12 99 PHE A O 1
ATOM 768 N N . GLN A 1 100 ? -3.589 -4.492 -11.173 1.00 94.75 100 GLN A N 1
ATOM 769 C CA . GLN A 1 100 ? -4.405 -5.608 -11.642 1.00 94.75 100 GLN A CA 1
ATOM 770 C C . GLN A 1 100 ? -3.994 -6.936 -10.991 1.00 94.75 100 GLN A C 1
ATOM 772 O O . GLN A 1 100 ? -4.859 -7.699 -10.571 1.00 94.75 100 GLN A O 1
ATOM 777 N N . GLN A 1 101 ? -2.695 -7.199 -10.843 1.00 95.31 101 GLN A N 1
ATOM 778 C CA . GLN A 1 101 ? -2.208 -8.403 -10.169 1.00 95.31 101 GLN A CA 1
ATOM 779 C C . GLN A 1 101 ? -2.598 -8.427 -8.682 1.00 95.31 101 GLN A C 1
ATOM 781 O O . GLN A 1 101 ? -2.988 -9.468 -8.155 1.00 95.31 101 GLN A O 1
ATOM 786 N N . ILE A 1 102 ? -2.536 -7.282 -7.994 1.00 93.69 102 ILE A N 1
ATOM 787 C CA . ILE A 1 102 ? -2.988 -7.173 -6.599 1.00 93.69 102 ILE A CA 1
ATOM 788 C C . ILE A 1 102 ? -4.497 -7.435 -6.507 1.00 93.69 102 ILE A C 1
ATOM 790 O O . ILE A 1 102 ? -4.923 -8.219 -5.662 1.00 93.69 102 ILE A O 1
ATOM 794 N N . ALA A 1 103 ? -5.290 -6.830 -7.395 1.00 93.12 103 ALA A N 1
ATOM 795 C CA . ALA A 1 103 ? -6.733 -7.050 -7.483 1.00 93.12 103 ALA A CA 1
ATOM 796 C C . ALA A 1 103 ? -7.073 -8.536 -7.692 1.00 93.12 103 ALA A C 1
ATOM 798 O O . ALA A 1 103 ? -7.899 -9.087 -6.967 1.00 93.12 103 ALA A O 1
ATOM 799 N N . GLN A 1 104 ? -6.366 -9.220 -8.597 1.00 93.38 104 GLN A N 1
ATOM 800 C CA . GLN A 1 104 ? -6.514 -10.662 -8.828 1.00 93.38 104 GLN A CA 1
ATOM 801 C C . GLN A 1 104 ? -6.182 -11.501 -7.588 1.00 93.38 104 GLN A C 1
ATOM 803 O O . GLN A 1 104 ? -6.880 -12.469 -7.303 1.00 93.38 104 GLN A O 1
ATOM 808 N N . HIS A 1 105 ? -5.146 -11.135 -6.827 1.00 91.50 105 HIS A N 1
ATOM 809 C CA . HIS A 1 105 ? -4.801 -11.835 -5.586 1.00 91.50 105 HIS A CA 1
ATOM 810 C C . HIS A 1 105 ? -5.849 -11.665 -4.478 1.00 91.50 105 HIS A C 1
ATOM 812 O O . HIS A 1 105 ? -5.906 -12.497 -3.572 1.00 91.50 105 HIS A O 1
ATOM 818 N N . LEU A 1 106 ? -6.625 -10.579 -4.507 1.00 89.12 106 LEU A N 1
ATOM 819 C CA . LEU A 1 106 ? -7.680 -10.311 -3.532 1.00 89.12 106 LEU A CA 1
ATOM 820 C C . LEU A 1 106 ? -9.007 -10.934 -3.970 1.00 89.12 106 LEU A C 1
ATOM 822 O O . LEU A 1 106 ? -9.699 -11.516 -3.147 1.00 89.12 106 LEU A O 1
ATOM 826 N N . GLY A 1 107 ? -9.346 -10.861 -5.258 1.00 89.12 107 GLY A N 1
ATOM 827 C CA . GLY A 1 107 ? -10.534 -11.495 -5.837 1.00 89.12 107 GLY A CA 1
ATOM 828 C C . GLY A 1 107 ? -11.859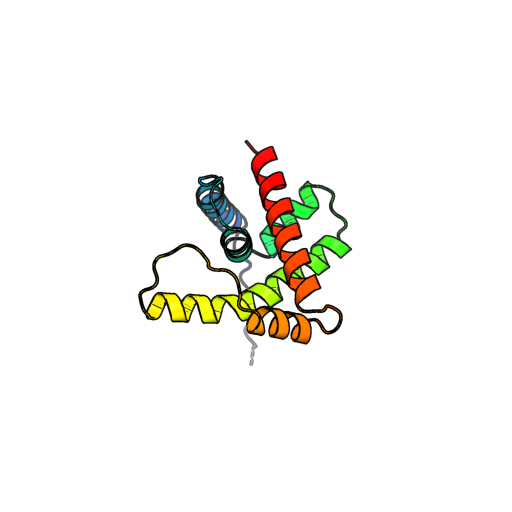 -10.770 -5.570 1.00 89.12 107 GLY A C 1
ATOM 829 O O . GLY A 1 107 ? -12.886 -11.201 -6.082 1.00 89.12 107 GLY A O 1
ATOM 830 N N . TYR A 1 108 ? -11.849 -9.674 -4.807 1.00 86.75 108 TYR A N 1
ATOM 831 C CA . TYR A 1 108 ? -13.045 -8.890 -4.459 1.00 86.75 108 TYR A CA 1
ATOM 832 C C . TYR A 1 108 ? -12.909 -7.380 -4.725 1.00 86.75 108 TYR A C 1
ATOM 834 O O . TYR A 1 108 ? -13.836 -6.635 -4.427 1.00 86.75 108 TYR A O 1
ATOM 842 N N . LEU A 1 109 ? -11.777 -6.920 -5.272 1.00 89.50 109 LEU A N 1
ATOM 843 C CA . LEU A 1 109 ? -11.541 -5.517 -5.637 1.00 89.50 109 LEU A CA 1
ATOM 844 C C . LEU A 1 109 ? -11.119 -5.411 -7.100 1.00 89.50 109 LEU A C 1
ATOM 846 O O . LEU A 1 109 ? -10.407 -6.276 -7.611 1.00 89.50 109 LEU A O 1
ATOM 850 N N . SER A 1 110 ? -11.487 -4.311 -7.745 1.00 93.38 110 SER A N 1
ATOM 851 C CA . SER A 1 110 ? -10.917 -3.856 -9.012 1.00 93.38 110 SER A CA 1
ATOM 852 C C . SER A 1 110 ? -9.542 -3.203 -8.816 1.00 93.38 110 SER A C 1
ATOM 854 O O . SER A 1 110 ? -9.160 -2.810 -7.712 1.00 93.38 110 SER A O 1
ATOM 856 N N . SER A 1 111 ? -8.781 -3.041 -9.902 1.00 91.75 111 SER A N 1
ATOM 857 C CA . SER A 1 111 ? -7.480 -2.353 -9.861 1.00 91.75 111 SER A CA 1
ATOM 858 C C . SER A 1 111 ? -7.590 -0.906 -9.363 1.00 91.75 111 SER A C 1
ATOM 860 O O . SER A 1 111 ? -6.725 -0.456 -8.615 1.00 91.75 111 SER A O 1
ATOM 862 N N . ALA A 1 112 ? -8.661 -0.200 -9.738 1.00 92.25 112 ALA A N 1
ATOM 863 C CA . ALA A 1 112 ? -8.916 1.175 -9.315 1.00 92.25 112 ALA A CA 1
ATOM 864 C C . ALA A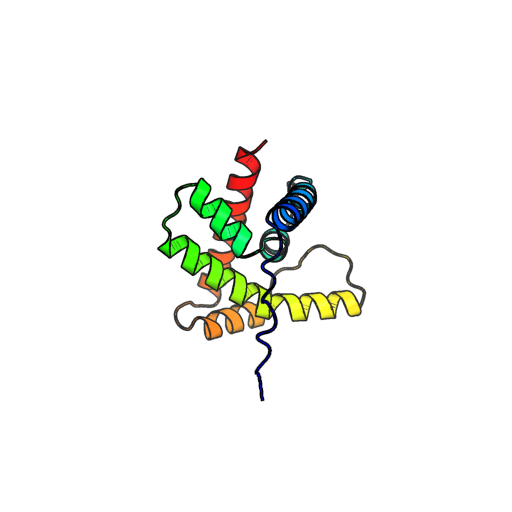 1 112 ? -9.252 1.261 -7.818 1.00 92.25 112 ALA A C 1
ATOM 866 O O . ALA A 1 112 ? -8.751 2.141 -7.120 1.00 92.25 112 ALA A O 1
ATOM 867 N N . GLU A 1 113 ? -10.050 0.321 -7.303 1.00 92.50 113 GLU A N 1
ATOM 868 C CA . GLU A 1 113 ? -10.357 0.244 -5.870 1.00 92.50 113 GLU A CA 1
ATOM 869 C C . GLU A 1 113 ? -9.112 -0.088 -5.047 1.00 92.50 113 GLU A C 1
ATOM 871 O O . GLU A 1 113 ? -8.887 0.527 -4.007 1.00 92.50 113 GLU A O 1
ATOM 876 N N . VAL A 1 114 ? -8.256 -0.995 -5.534 1.00 93.81 114 VAL A N 1
ATOM 877 C CA . VAL A 1 114 ? -6.959 -1.279 -4.902 1.00 93.81 114 VAL A CA 1
ATOM 878 C C . VAL A 1 114 ? -6.109 -0.014 -4.812 1.00 93.81 114 VAL A C 1
ATOM 880 O O . VAL A 1 114 ? -5.567 0.281 -3.747 1.00 93.81 114 VAL A O 1
ATOM 883 N N . GLU A 1 115 ? -5.984 0.743 -5.904 1.00 94.44 115 GLU A N 1
ATOM 884 C CA . GLU A 1 115 ? -5.220 1.992 -5.905 1.00 94.44 115 GLU A CA 1
ATOM 885 C C . GLU A 1 115 ? -5.788 2.997 -4.892 1.00 94.44 115 GLU A C 1
ATOM 887 O O . GLU A 1 115 ? -5.032 3.570 -4.102 1.00 94.44 115 GLU A O 1
ATOM 892 N N . LEU A 1 116 ? -7.112 3.178 -4.877 1.00 94.38 116 LEU A N 1
ATOM 893 C CA . LEU A 1 116 ? -7.789 4.093 -3.962 1.00 94.38 116 LEU A CA 1
ATOM 894 C C . LEU A 1 116 ? -7.576 3.695 -2.496 1.00 94.38 116 LEU A C 1
ATOM 896 O O . LEU A 1 116 ? -7.203 4.540 -1.680 1.00 94.38 116 LEU A O 1
ATOM 900 N N . MET A 1 117 ? -7.756 2.414 -2.164 1.00 93.69 117 MET A N 1
ATOM 901 C CA . MET A 1 117 ? -7.558 1.906 -0.805 1.00 93.69 117 MET A CA 1
ATOM 902 C C . MET A 1 117 ? -6.107 2.062 -0.348 1.00 93.69 117 MET A C 1
ATOM 904 O O . MET A 1 117 ? -5.863 2.478 0.781 1.00 93.69 117 MET A O 1
ATOM 908 N N . LEU A 1 118 ? -5.128 1.794 -1.218 1.00 94.75 118 LEU A N 1
ATOM 909 C CA . LEU A 1 118 ? -3.715 1.979 -0.882 1.00 94.75 118 LEU A CA 1
ATOM 910 C C . LEU A 1 118 ? -3.386 3.451 -0.601 1.00 94.75 118 LEU A C 1
ATOM 912 O O . LEU A 1 118 ? -2.711 3.746 0.386 1.00 94.75 118 LEU A O 1
ATOM 916 N N . LYS A 1 119 ? -3.892 4.385 -1.416 1.00 93.56 119 LYS A N 1
ATOM 917 C CA . LYS A 1 119 ? -3.721 5.827 -1.167 1.00 93.56 119 LYS A CA 1
ATOM 918 C C . LYS A 1 119 ? -4.378 6.256 0.142 1.00 93.56 119 LYS A C 1
ATOM 920 O O . LYS A 1 119 ? -3.761 6.981 0.921 1.00 93.56 119 LYS A O 1
ATOM 925 N N . HIS A 1 120 ? -5.585 5.762 0.419 1.00 91.81 120 HIS A N 1
ATOM 926 C CA . HIS A 1 120 ? -6.271 6.015 1.684 1.00 91.81 120 HIS A CA 1
ATOM 927 C C . HIS A 1 120 ? -5.441 5.527 2.882 1.00 91.81 120 HIS A C 1
ATOM 929 O O . HIS A 1 120 ? -5.205 6.282 3.821 1.00 91.81 120 HIS A O 1
ATOM 935 N N . MET A 1 121 ? -4.899 4.308 2.817 1.00 91.31 121 MET A N 1
ATOM 936 C CA . MET A 1 121 ? -4.024 3.772 3.865 1.00 91.31 121 MET A CA 1
ATOM 937 C C . MET A 1 121 ? -2.747 4.598 4.057 1.00 91.31 121 MET A C 1
ATOM 939 O O . MET A 1 121 ? -2.306 4.810 5.188 1.00 91.31 121 MET A O 1
ATOM 943 N N . ALA A 1 122 ? -2.129 5.063 2.967 1.00 91.25 122 ALA A N 1
ATOM 944 C CA . ALA A 1 122 ? -0.954 5.927 3.050 1.00 91.25 122 ALA A CA 1
ATOM 945 C C . ALA A 1 122 ? -1.284 7.247 3.760 1.00 91.25 122 ALA A C 1
ATOM 947 O O . ALA A 1 122 ? -0.490 7.728 4.569 1.00 91.25 122 ALA A O 1
ATOM 948 N N . GLN A 1 123 ? -2.469 7.800 3.496 1.00 89.25 123 GLN A N 1
ATOM 949 C CA . GLN A 1 123 ? -2.959 9.005 4.151 1.00 89.25 123 GLN A CA 1
ATOM 950 C C . GLN A 1 123 ? -3.210 8.787 5.650 1.00 89.25 123 GLN A C 1
ATOM 952 O O . GLN A 1 123 ? -2.691 9.555 6.459 1.00 89.25 123 GLN A O 1
ATOM 957 N N . GLN A 1 124 ? -3.881 7.695 6.032 1.00 86.56 124 GLN A N 1
ATOM 958 C CA . GLN A 1 124 ? -4.070 7.326 7.442 1.00 86.56 124 GLN A CA 1
ATOM 959 C C . GLN A 1 124 ? -2.728 7.208 8.180 1.00 86.56 124 GLN A C 1
ATOM 961 O O . GLN A 1 124 ? -2.561 7.726 9.282 1.00 86.56 124 GLN A O 1
ATOM 966 N N . LEU A 1 125 ? -1.727 6.572 7.561 1.00 86.31 125 LEU A N 1
ATOM 967 C CA . LEU A 1 125 ? -0.390 6.454 8.147 1.00 86.31 125 LEU A CA 1
ATOM 968 C C . LEU A 1 125 ? 0.284 7.814 8.360 1.00 86.31 125 LEU A C 1
ATOM 970 O O . LEU A 1 125 ? 0.912 8.015 9.400 1.00 86.31 125 LEU A O 1
ATOM 974 N N . ARG A 1 126 ? 0.135 8.761 7.422 1.00 86.00 126 ARG A N 1
ATOM 975 C CA . ARG A 1 126 ? 0.652 10.129 7.604 1.00 86.00 126 ARG A CA 1
ATOM 976 C C . ARG A 1 126 ? 0.020 10.812 8.803 1.00 86.00 126 ARG A C 1
ATOM 978 O O . ARG A 1 126 ? 0.747 11.388 9.606 1.00 86.00 126 ARG A O 1
ATOM 985 N N . GLU A 1 127 ? -1.301 10.753 8.915 1.00 83.31 127 GLU A N 1
ATOM 986 C CA . GLU A 1 127 ? -2.048 11.403 9.994 1.00 83.31 127 GLU A CA 1
ATOM 987 C C . GLU A 1 127 ? -1.640 10.838 11.355 1.00 83.31 127 GLU A C 1
ATOM 989 O O . GLU A 1 127 ? -1.265 11.588 12.257 1.00 83.31 127 GLU A O 1
ATOM 994 N N . ILE A 1 128 ? -1.573 9.509 11.466 1.00 77.44 128 ILE A N 1
ATOM 995 C CA . ILE A 1 128 ? -1.132 8.828 12.688 1.00 77.44 128 ILE A CA 1
ATOM 996 C C . ILE A 1 128 ? 0.291 9.246 13.086 1.00 77.44 128 ILE A C 1
ATOM 998 O O . ILE A 1 128 ? 0.585 9.396 14.272 1.00 77.44 128 ILE A O 1
ATOM 1002 N N . TRP A 1 129 ? 1.194 9.428 12.120 1.00 74.81 129 TRP A N 1
ATOM 1003 C CA . TRP A 1 129 ? 2.567 9.852 12.404 1.00 74.81 129 TRP A CA 1
ATOM 1004 C C . TRP A 1 129 ? 2.694 11.341 12.729 1.00 74.81 129 TRP A C 1
ATOM 1006 O O . TRP A 1 129 ? 3.594 11.711 13.480 1.00 74.81 129 TRP A O 1
ATOM 1016 N N . GLN A 1 130 ? 1.817 12.195 12.199 1.00 68.06 130 GLN A N 1
ATOM 1017 C CA . GLN A 1 130 ? 1.801 13.623 12.527 1.00 68.06 130 GLN A CA 1
ATOM 1018 C C . GLN A 1 130 ? 1.302 13.890 13.951 1.00 68.06 130 GLN A C 1
ATOM 1020 O O . GLN A 1 130 ? 1.849 14.766 14.612 1.00 68.06 130 GLN A O 1
ATOM 1025 N N . LEU A 1 131 ? 0.342 13.103 14.447 1.00 57.66 131 LEU A N 1
ATOM 1026 C CA . LEU A 1 131 ? -0.202 13.217 15.810 1.00 57.66 131 LEU A CA 1
ATOM 1027 C C . LEU A 1 131 ? 0.775 12.791 16.925 1.00 57.66 131 LEU A C 1
ATOM 1029 O O . LEU A 1 131 ? 0.447 12.905 18.102 1.00 57.66 131 LEU A O 1
ATOM 1033 N N . ARG A 1 132 ? 1.960 12.273 16.572 1.00 57.47 132 ARG A N 1
ATOM 1034 C CA . ARG A 1 132 ? 3.003 11.833 17.519 1.00 57.47 132 ARG A CA 1
ATOM 1035 C C . ARG A 1 132 ? 4.210 12.774 17.613 1.00 57.47 132 ARG A C 1
ATOM 1037 O O . ARG A 1 132 ? 5.213 12.387 18.211 1.00 57.47 132 ARG A O 1
ATOM 1044 N N . LYS A 1 133 ? 4.143 13.955 16.994 1.00 48.47 133 LYS A N 1
ATOM 1045 C CA . LYS A 1 133 ? 5.100 15.050 17.221 1.00 48.47 133 LYS A CA 1
ATOM 1046 C C . LYS A 1 133 ? 4.701 15.866 18.439 1.00 48.47 133 LYS A C 1
ATOM 1048 O O . LYS A 1 133 ? 5.635 16.338 19.118 1.00 48.47 133 LYS A O 1
#